Protein AF-Q1INN5-F1 (afdb_monomer)

Radius of gyration: 32.02 Å; Cα contacts (8 Å, |Δi|>4): 82; chains: 1; bounding box: 94×66×60 Å

Secondary structure (DSSP, 8-state):
--------------------------S-SSSHHHHHHHHHTS-----------HHHHHHHHHHHHHHHHHHHHHHHHHHHHHHTT---EETTT--HHHHTTSTT--HHHHHHHHHT---SSTTHHHHTTSS-HHHHHHHGGGEE----

Solvent-accessible surface area (backbone atoms only — not comparable to full-atom values): 9700 Å² total; per-residue (Å²): 131,88,85,84,83,84,86,82,88,84,89,78,81,84,82,93,79,81,91,75,84,78,70,90,68,74,99,79,82,81,64,56,68,56,55,55,54,55,62,66,68,74,74,78,80,96,81,80,95,72,94,72,67,74,66,66,52,56,60,53,52,52,58,59,53,58,57,55,62,54,55,54,50,56,53,52,51,52,48,46,67,67,59,70,75,70,76,54,44,34,67,56,77,55,53,60,72,58,41,47,70,37,68,91,38,43,73,75,44,29,52,46,45,60,75,62,53,76,49,84,47,65,66,45,39,44,77,72,63,56,36,53,67,75,56,42,70,65,32,54,95,47,47,39,36,62,83,130

InterPro domains:
  IPR060575 SAM-like, helix-hairpin-helix tandem [PF12836] (85-144)

Nearest PDB structures (foldseek):
  2duy-assembly1_A  TM=9.337E-01  e=1.199E-02  Thermus thermophilus HB8
  4yuu-assembly3_U2  TM=7.828E-01  e=4.855E-03  Cyanidium caldarium
  4yuu-assembly1_U1  TM=7.275E-01  e=9.259E-03  Cyanidium caldarium
  7n8o-assembly1_U  TM=6.577E-01  e=9.259E-03  Synechocystis sp. PCC 6803 substr. Kazusa
  7yq2-assembly1_U  TM=6.720E-01  e=4.087E-02  Thermosynechococcus vestitus BP-1

pLDDT: mean 70.21, std 20.01, range [37.0, 96.0]

Organism: Koribacter versatilis (strain Ellin345) (NCBI:txid204669)

Mean predicted aligned error: 20.15 Å

Structure (mmCIF, N/CA/C/O backbone):
data_AF-Q1INN5-F1
#
_entry.id   AF-Q1INN5-F1
#
loop_
_atom_site.group_PDB
_atom_site.id
_atom_site.type_symbol
_atom_site.label_atom_id
_atom_site.label_alt_id
_atom_site.label_comp_id
_atom_site.label_asym_id
_atom_site.label_entity_id
_atom_site.label_seq_id
_atom_site.pdbx_PDB_ins_code
_atom_site.Cartn_x
_atom_site.Cartn_y
_atom_site.Cartn_z
_atom_site.occupancy
_atom_site.B_iso_or_equiv
_atom_site.auth_seq_id
_atom_site.auth_comp_id
_atom_site.auth_asym_id
_atom_site.auth_atom_id
_atom_site.pdbx_PDB_model_num
ATOM 1 N N . MET A 1 1 ? -34.475 -40.559 45.804 1.00 39.28 1 MET A N 1
ATOM 2 C CA . MET A 1 1 ? -33.579 -41.495 46.520 1.00 39.28 1 MET A CA 1
ATOM 3 C C . MET A 1 1 ? -33.840 -42.895 45.990 1.00 39.28 1 MET A C 1
ATOM 5 O O . MET A 1 1 ? -34.969 -43.118 45.563 1.00 39.28 1 MET A O 1
ATOM 9 N N . PRO A 1 2 ? -32.900 -43.843 46.111 1.00 47.06 2 PRO A N 1
ATOM 10 C CA . PRO A 1 2 ? -31.445 -43.668 46.207 1.00 47.06 2 PRO A CA 1
ATOM 11 C C . PRO A 1 2 ? -30.909 -43.515 44.752 1.00 47.06 2 PRO A C 1
ATOM 13 O O . PRO A 1 2 ? -31.576 -42.788 44.019 1.00 47.06 2 PRO A O 1
ATOM 16 N N . GLN A 1 3 ? -29.781 -44.024 44.227 1.00 41.97 3 GLN A N 1
ATOM 17 C CA . GLN A 1 3 ? -28.526 -44.574 44.775 1.00 41.97 3 GLN A CA 1
ATOM 18 C C . GLN A 1 3 ? -27.385 -44.333 43.750 1.00 41.97 3 GLN A C 1
ATOM 20 O O . GLN A 1 3 ? -27.650 -44.110 42.572 1.00 41.97 3 GLN A O 1
AT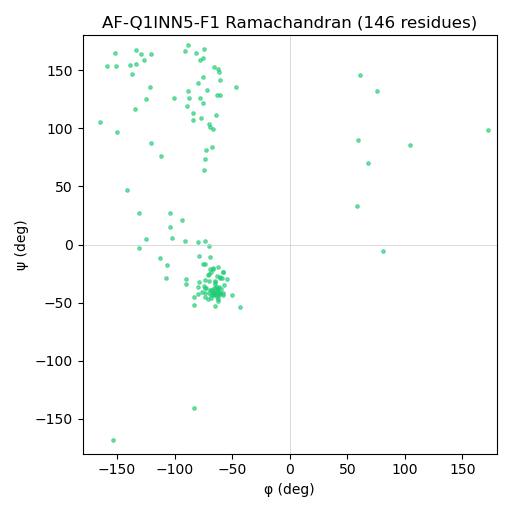OM 25 N N . ALA A 1 4 ? -26.129 -44.472 44.176 1.00 52.16 4 ALA A N 1
ATOM 26 C CA . ALA A 1 4 ? -24.997 -44.914 43.344 1.00 52.16 4 ALA A CA 1
ATOM 27 C C . ALA A 1 4 ? -24.422 -46.193 43.995 1.00 52.16 4 ALA A C 1
ATOM 29 O O . ALA A 1 4 ? -24.724 -46.433 45.169 1.00 52.16 4 ALA A O 1
ATOM 30 N N . PRO A 1 5 ? -23.595 -47.004 43.308 1.00 52.19 5 PRO A N 1
ATOM 31 C CA . PRO A 1 5 ? -22.160 -46.827 43.574 1.00 52.19 5 PRO A CA 1
ATOM 32 C C . PRO A 1 5 ? -21.202 -47.169 42.407 1.00 52.19 5 PRO A C 1
ATOM 34 O O . PRO A 1 5 ? -21.466 -48.037 41.579 1.00 52.19 5 PRO A O 1
ATOM 37 N N . ALA A 1 6 ? -20.026 -46.536 42.419 1.00 50.94 6 ALA A N 1
ATOM 38 C CA . ALA A 1 6 ? -18.782 -47.077 41.843 1.00 50.94 6 ALA A CA 1
ATOM 39 C C . ALA A 1 6 ? -18.053 -47.923 42.933 1.00 50.94 6 ALA A C 1
ATOM 41 O O . ALA A 1 6 ? -18.496 -47.851 44.083 1.00 50.94 6 ALA A O 1
ATOM 42 N N . PRO A 1 7 ? -16.965 -48.697 42.676 1.00 52.91 7 PRO A N 1
ATOM 43 C CA . PRO A 1 7 ? -15.660 -48.131 42.277 1.00 52.91 7 PRO A CA 1
ATOM 44 C C . PRO A 1 7 ? -14.747 -49.074 41.437 1.00 52.91 7 PRO A C 1
ATOM 46 O O . PRO A 1 7 ? -15.163 -50.142 41.001 1.00 52.91 7 PRO A O 1
ATOM 49 N N . GLY A 1 8 ? -13.468 -48.693 41.264 1.00 45.59 8 GLY A N 1
ATOM 50 C CA . GLY A 1 8 ? -12.402 -49.515 40.655 1.00 45.59 8 GLY A CA 1
ATOM 51 C C . GLY A 1 8 ? -12.062 -49.077 39.225 1.00 45.59 8 GLY A C 1
ATOM 52 O O . GLY A 1 8 ? -12.629 -49.597 38.278 1.00 45.59 8 GLY A O 1
ATOM 53 N N . VAL A 1 9 ? -11.192 -48.097 38.957 1.00 44.78 9 VAL A N 1
ATOM 54 C CA . VAL A 1 9 ? -9.921 -47.721 39.614 1.00 44.78 9 VAL A CA 1
ATOM 55 C C . VAL A 1 9 ? -8.893 -48.858 39.597 1.00 44.78 9 VAL A C 1
ATOM 57 O O . VAL A 1 9 ? -8.768 -49.622 40.552 1.00 44.78 9 VAL A O 1
ATOM 60 N N . LYS A 1 10 ? -8.076 -48.894 38.537 1.00 56.78 10 LYS A N 1
ATOM 61 C CA . LYS A 1 10 ? -6.670 -49.311 38.627 1.00 56.78 10 LYS A CA 1
ATOM 62 C C . LYS A 1 10 ? -5.786 -48.207 38.055 1.00 56.78 10 LYS A C 1
ATOM 64 O O . LYS A 1 10 ? -6.002 -47.735 36.946 1.00 56.78 10 LYS A O 1
ATOM 69 N N . ILE A 1 11 ? -4.835 -47.775 38.874 1.00 44.81 11 ILE A N 1
ATOM 70 C CA . ILE A 1 11 ? -3.970 -46.614 38.660 1.00 44.81 11 ILE A CA 1
ATOM 71 C C . ILE A 1 11 ? -2.586 -47.041 38.162 1.00 44.81 11 ILE A C 1
ATOM 73 O O . ILE A 1 11 ? -1.900 -47.818 38.818 1.00 44.81 11 ILE A O 1
ATOM 77 N N . ALA A 1 12 ? -2.165 -46.463 37.040 1.00 54.12 12 ALA A N 1
ATOM 78 C CA . ALA A 1 12 ? -0.778 -46.350 36.588 1.00 54.12 12 ALA A CA 1
ATOM 79 C C . ALA A 1 12 ? -0.728 -45.052 35.754 1.00 54.12 12 ALA A C 1
ATOM 81 O O . ALA A 1 12 ? -1.346 -45.001 34.698 1.00 54.12 12 ALA A O 1
ATOM 82 N N . ASN A 1 13 ? -0.317 -43.892 36.274 1.00 49.72 13 ASN A N 1
ATOM 83 C CA . ASN A 1 13 ? 0.945 -43.492 36.919 1.00 49.72 13 ASN A CA 1
ATOM 84 C C . ASN A 1 13 ? 2.095 -43.290 35.913 1.00 49.72 13 ASN A C 1
ATOM 86 O O . ASN A 1 13 ? 2.361 -44.162 35.096 1.00 49.72 13 ASN A O 1
ATOM 90 N N . ALA A 1 14 ? 2.787 -42.151 36.061 1.00 45.94 14 ALA A N 1
ATOM 91 C CA . ALA A 1 14 ? 3.739 -41.536 35.128 1.00 45.94 14 ALA A CA 1
ATOM 92 C C . ALA A 1 14 ? 3.133 -41.142 33.748 1.00 45.94 14 ALA A C 1
ATOM 94 O O . ALA A 1 14 ? 2.218 -41.786 33.255 1.00 45.94 14 ALA A O 1
ATOM 95 N N . LEU A 1 15 ? 3.558 -40.059 33.081 1.00 50.22 15 LEU A N 1
ATOM 96 C CA . LEU A 1 15 ? 4.600 -39.080 33.421 1.00 50.22 15 LEU A CA 1
ATOM 97 C C . LEU A 1 15 ? 4.140 -37.637 33.115 1.00 50.22 15 LEU A C 1
ATOM 99 O O . LEU A 1 15 ? 3.397 -37.390 32.171 1.00 50.22 15 LEU A O 1
ATOM 103 N N . ARG A 1 16 ? 4.598 -36.674 33.923 1.00 44.19 16 ARG A N 1
ATOM 104 C CA . ARG A 1 16 ? 4.293 -35.236 33.817 1.00 44.19 16 ARG A CA 1
ATOM 105 C C . ARG A 1 16 ? 5.304 -34.523 32.905 1.00 44.19 16 ARG A C 1
ATOM 107 O O . ARG A 1 16 ? 6.461 -34.423 33.300 1.00 44.19 16 ARG A O 1
ATOM 114 N N . ALA A 1 17 ? 4.861 -33.920 31.797 1.00 44.47 17 ALA A N 1
ATOM 115 C CA . ALA A 1 17 ? 5.566 -32.820 31.115 1.00 44.47 17 ALA A CA 1
ATOM 116 C C . ALA A 1 17 ? 4.617 -31.985 30.225 1.00 44.47 17 ALA A C 1
ATOM 118 O O . ALA A 1 17 ? 3.576 -32.469 29.790 1.00 44.47 17 ALA A O 1
ATOM 119 N N . GLN A 1 18 ? 4.964 -30.713 30.012 1.00 52.53 18 GLN A N 1
ATOM 120 C CA . GLN A 1 18 ? 4.129 -29.667 29.397 1.00 52.53 18 GLN A CA 1
ATOM 121 C C . GLN A 1 18 ? 4.034 -29.756 27.856 1.00 52.53 18 GLN A C 1
ATOM 123 O O . GLN A 1 18 ? 4.947 -30.293 27.225 1.00 52.53 18 GLN A O 1
ATOM 12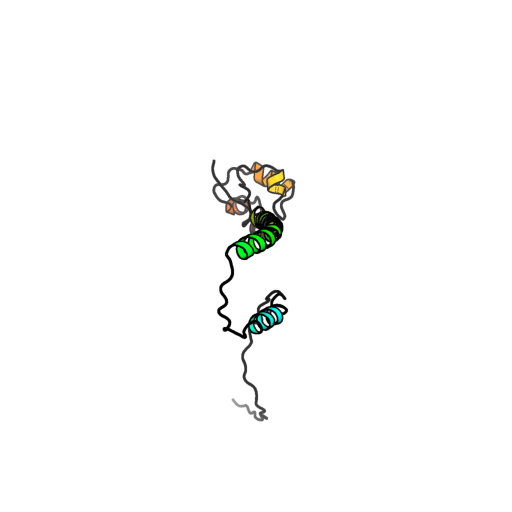8 N N . PRO A 1 19 ? 2.993 -29.164 27.228 1.00 45.12 19 PRO A N 1
ATOM 129 C CA . PRO 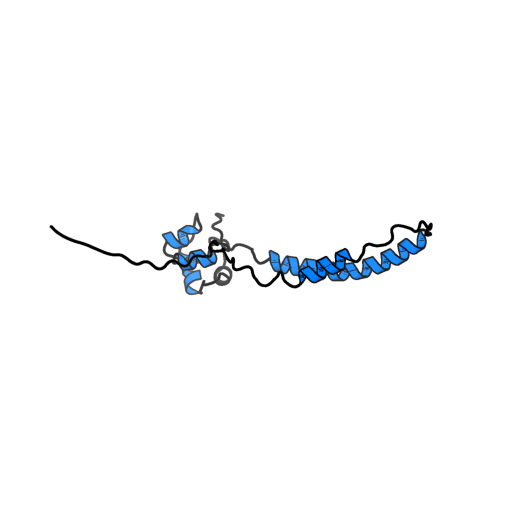A 1 19 ? 2.923 -29.015 25.775 1.00 45.12 19 PRO A CA 1
ATOM 130 C C . PRO A 1 19 ? 3.965 -27.992 25.304 1.00 45.12 19 PRO A C 1
ATOM 132 O O . PRO A 1 19 ? 3.784 -26.787 25.477 1.00 45.12 19 PRO A O 1
ATOM 135 N N . GLN A 1 20 ? 5.073 -28.463 24.729 1.00 43.75 20 GLN A N 1
ATOM 136 C CA . GLN A 1 20 ? 6.116 -27.563 24.241 1.00 43.75 20 GLN A CA 1
ATOM 137 C C . GLN A 1 20 ? 5.739 -26.929 22.902 1.00 43.75 20 GLN A C 1
ATOM 139 O O . GLN A 1 20 ? 5.419 -27.605 21.925 1.00 43.75 20 GLN A O 1
ATOM 144 N N . LEU A 1 21 ? 5.807 -25.600 22.890 1.00 44.72 21 LEU A N 1
ATOM 145 C CA . LEU A 1 21 ? 5.496 -24.706 21.783 1.00 44.72 21 LEU A CA 1
ATOM 146 C C . LEU A 1 21 ? 6.527 -24.870 20.651 1.00 44.72 21 LEU A C 1
ATOM 148 O O . LEU A 1 21 ? 7.491 -24.109 20.564 1.00 44.72 21 LEU A O 1
ATOM 152 N N . THR A 1 22 ? 6.346 -25.859 19.770 1.00 42.38 22 THR A N 1
ATOM 153 C CA . THR A 1 22 ? 7.212 -26.048 18.594 1.00 42.38 22 THR A CA 1
ATOM 154 C C . THR A 1 22 ? 6.931 -24.977 17.542 1.00 42.38 22 THR A C 1
ATOM 156 O O . THR A 1 22 ? 6.197 -25.199 16.577 1.00 42.38 22 THR A O 1
ATOM 159 N N . SER A 1 23 ? 7.521 -23.802 17.752 1.00 37.00 23 SER A N 1
ATOM 160 C CA . SER A 1 23 ? 7.602 -22.722 16.771 1.00 37.00 23 SER A CA 1
ATOM 161 C C . SER A 1 23 ? 8.043 -23.250 15.403 1.00 37.00 23 SER A C 1
ATOM 163 O O . SER A 1 23 ? 9.000 -24.024 15.301 1.00 37.00 23 SER A O 1
ATOM 165 N N . HIS A 1 24 ? 7.375 -22.790 14.345 1.00 40.91 24 HIS A N 1
ATOM 166 C CA . HIS A 1 24 ? 7.806 -22.978 12.962 1.00 40.91 24 HIS A CA 1
ATOM 167 C C . HIS A 1 24 ? 9.007 -22.062 12.664 1.00 40.91 24 HIS A C 1
ATOM 169 O O . HIS A 1 24 ? 8.904 -21.053 11.969 1.00 40.91 24 HIS A O 1
ATOM 175 N N . TYR A 1 25 ? 10.171 -22.421 13.207 1.00 53.38 25 TYR A N 1
ATOM 176 C CA . TYR A 1 25 ? 11.440 -21.887 12.725 1.00 53.38 25 TYR A CA 1
ATOM 177 C C . TYR A 1 25 ? 11.761 -22.508 11.355 1.00 53.38 25 TYR A C 1
ATOM 179 O O . TYR A 1 25 ? 11.656 -23.730 11.211 1.00 53.38 25 TYR A O 1
ATOM 187 N N . PRO A 1 26 ? 12.165 -21.713 10.346 1.00 46.22 26 PRO A N 1
ATOM 188 C CA . PRO A 1 26 ? 12.667 -22.261 9.091 1.00 46.22 26 PRO A CA 1
ATOM 189 C C . PRO A 1 26 ? 13.934 -23.088 9.348 1.00 46.22 26 PRO A C 1
ATOM 191 O O . PRO A 1 26 ? 14.683 -22.822 10.289 1.00 46.22 26 PRO A O 1
ATOM 194 N N . ALA A 1 27 ? 14.182 -24.095 8.507 1.00 51.62 27 ALA A N 1
ATOM 195 C CA . ALA A 1 27 ? 15.251 -25.083 8.684 1.00 51.62 27 ALA A CA 1
ATOM 196 C C . ALA A 1 27 ? 16.657 -24.517 8.375 1.00 51.62 27 ALA A C 1
ATOM 198 O O . ALA A 1 27 ? 17.317 -24.952 7.439 1.00 51.62 27 ALA A O 1
ATOM 199 N N . CYS A 1 28 ? 17.097 -23.535 9.165 1.00 48.50 28 CYS A N 1
ATOM 200 C CA . CYS A 1 28 ? 18.264 -22.686 8.907 1.00 48.50 28 CYS A CA 1
ATOM 201 C C . CYS A 1 28 ? 19.208 -22.576 10.127 1.00 48.50 28 CYS A C 1
ATOM 203 O O . CYS A 1 28 ? 19.842 -21.549 10.326 1.00 48.50 28 CYS A O 1
ATOM 205 N N . ILE A 1 29 ? 19.227 -23.595 11.004 1.00 53.38 29 ILE A N 1
ATOM 206 C CA . ILE A 1 29 ? 20.084 -23.645 12.212 1.00 53.38 29 ILE A CA 1
ATOM 207 C C . ILE A 1 29 ? 20.625 -25.072 12.441 1.00 53.38 29 ILE A C 1
ATOM 209 O O . ILE A 1 29 ? 20.498 -25.653 13.521 1.00 53.38 29 ILE A O 1
ATOM 213 N N . LYS A 1 30 ? 21.149 -25.713 11.388 1.00 47.50 30 LYS A N 1
ATOM 214 C CA . LYS A 1 30 ? 21.724 -27.076 11.476 1.00 47.50 30 LYS A CA 1
ATOM 215 C C . LYS A 1 30 ? 23.105 -27.223 10.831 1.00 47.50 30 LYS A C 1
ATOM 217 O O . LYS A 1 30 ? 23.719 -28.282 10.939 1.00 47.50 30 LYS A O 1
ATOM 222 N N . GLU A 1 31 ? 23.613 -26.159 10.219 1.00 49.91 31 GLU A N 1
ATOM 223 C CA . GLU A 1 31 ? 24.929 -26.128 9.572 1.00 49.91 31 GLU A CA 1
ATOM 224 C C . GLU A 1 31 ? 25.928 -25.300 10.402 1.00 49.91 31 GLU A C 1
ATOM 226 O O . GLU A 1 31 ? 27.106 -25.647 10.497 1.00 49.91 31 GLU A O 1
ATOM 231 N N . ASP A 1 32 ? 25.434 -24.308 11.147 1.00 55.59 32 ASP A N 1
ATOM 232 C CA . ASP A 1 32 ? 26.201 -23.379 11.986 1.00 55.59 32 ASP A CA 1
ATOM 233 C C . ASP A 1 32 ? 26.996 -24.063 13.100 1.00 55.59 32 ASP A C 1
ATOM 235 O O . ASP A 1 32 ? 28.066 -23.591 13.476 1.00 55.59 32 ASP A O 1
ATOM 239 N N . MET A 1 33 ? 26.543 -25.220 13.600 1.00 55.25 33 MET A N 1
ATOM 240 C CA . MET A 1 33 ? 27.292 -25.968 14.618 1.00 55.25 33 MET A CA 1
ATOM 241 C C . MET A 1 33 ? 28.659 -26.441 14.093 1.00 55.25 33 MET A C 1
ATOM 243 O O . MET A 1 33 ? 29.601 -26.563 14.872 1.00 55.25 33 MET A O 1
ATOM 247 N N . ARG A 1 34 ? 28.808 -26.653 12.774 1.00 57.66 34 ARG A N 1
ATOM 248 C CA . ARG A 1 34 ? 30.116 -26.921 12.150 1.00 57.66 34 ARG A CA 1
ATOM 249 C C . ARG A 1 34 ? 30.972 -25.659 12.055 1.00 57.66 34 ARG A C 1
ATOM 251 O O . ARG A 1 34 ? 32.178 -25.750 12.247 1.00 57.66 34 ARG A O 1
ATOM 258 N N . ILE A 1 35 ? 30.360 -24.501 11.810 1.00 57.06 35 ILE A N 1
ATOM 259 C CA . ILE A 1 35 ? 31.047 -23.202 11.731 1.00 57.06 35 ILE A CA 1
ATOM 260 C C . ILE A 1 35 ? 31.578 -22.798 13.115 1.00 57.06 35 ILE A C 1
ATOM 262 O O . ILE A 1 35 ? 32.751 -22.461 13.252 1.00 57.06 35 ILE A O 1
ATOM 266 N N . VAL A 1 36 ? 30.756 -22.926 14.162 1.00 58.81 36 VAL A N 1
ATOM 267 C CA . VAL A 1 36 ? 31.158 -22.680 15.558 1.00 58.81 36 VAL A CA 1
ATOM 268 C C . VAL A 1 36 ? 32.253 -23.657 16.002 1.00 58.81 36 VAL A C 1
ATOM 270 O O . VAL A 1 36 ? 33.238 -23.230 16.601 1.00 58.81 36 VAL A O 1
ATOM 273 N N . LEU A 1 37 ? 32.139 -24.949 15.667 1.00 56.81 37 LEU A N 1
ATOM 274 C CA . LEU A 1 37 ? 33.167 -25.946 15.991 1.00 56.81 37 LEU A CA 1
ATOM 275 C C . LEU A 1 37 ? 34.495 -25.688 15.253 1.00 56.81 37 LEU A C 1
ATOM 277 O O . LEU A 1 37 ? 35.558 -25.869 15.841 1.00 56.81 37 LEU A O 1
ATOM 281 N N . ALA A 1 38 ? 34.446 -25.232 13.997 1.00 57.62 38 ALA A N 1
ATOM 282 C CA . ALA A 1 38 ? 35.636 -24.862 13.233 1.00 57.62 38 ALA A CA 1
ATOM 283 C C . ALA A 1 38 ? 36.337 -23.621 13.813 1.00 57.62 38 ALA A C 1
ATOM 285 O O . ALA A 1 38 ? 37.559 -23.618 13.934 1.00 57.62 38 ALA A O 1
ATOM 286 N N . LEU A 1 39 ? 35.577 -22.600 14.231 1.00 56.22 39 LEU A N 1
ATOM 287 C CA . LEU A 1 39 ? 36.117 -21.389 14.865 1.00 56.22 39 LEU A CA 1
ATOM 288 C C . LEU A 1 39 ? 36.773 -21.668 16.227 1.00 56.22 39 LEU A C 1
ATOM 290 O O . LEU A 1 39 ? 37.766 -21.029 16.570 1.00 56.22 39 LEU A O 1
ATOM 294 N N . LEU A 1 40 ? 36.261 -22.635 16.994 1.00 58.75 40 LEU A N 1
ATOM 295 C CA . LEU A 1 40 ? 36.786 -22.965 18.326 1.00 58.75 40 LEU A CA 1
ATOM 296 C C . LEU A 1 40 ? 38.116 -23.749 18.273 1.00 58.75 40 LEU A C 1
ATOM 298 O O . LEU A 1 40 ? 38.851 -23.777 19.255 1.00 58.75 40 LEU A O 1
ATOM 302 N N . LEU A 1 41 ? 38.468 -24.331 17.120 1.00 56.59 41 LEU A N 1
ATOM 303 C CA . LEU A 1 41 ? 39.723 -25.068 16.907 1.00 56.59 41 LEU A CA 1
ATOM 304 C C . LEU A 1 41 ? 40.890 -24.202 16.387 1.00 56.59 41 LEU A C 1
ATOM 306 O O . LEU A 1 41 ? 41.982 -24.726 16.176 1.00 56.59 41 LEU A O 1
ATOM 310 N N . ILE A 1 42 ? 40.706 -22.884 16.229 1.00 58.19 42 ILE A N 1
ATOM 311 C CA . ILE A 1 42 ? 41.754 -21.943 15.769 1.00 58.19 42 ILE A CA 1
ATOM 312 C C . ILE A 1 42 ? 42.511 -21.280 16.946 1.00 58.19 42 ILE A C 1
ATOM 314 O O . ILE A 1 42 ? 43.121 -20.224 16.796 1.00 58.19 42 ILE A O 1
ATOM 318 N N . LEU A 1 43 ? 42.480 -21.892 18.136 1.00 57.44 43 LEU A N 1
ATOM 319 C CA . LEU A 1 43 ? 43.264 -21.479 19.306 1.00 57.44 43 LEU A CA 1
ATOM 320 C C . LEU A 1 43 ? 44.192 -22.608 19.771 1.00 57.44 43 LEU A C 1
ATOM 322 O O . LEU A 1 43 ? 43.854 -23.385 20.665 1.00 57.44 43 LEU A O 1
ATOM 326 N N . PRO A 1 44 ? 45.396 -22.675 19.186 1.00 52.31 44 PRO A N 1
ATOM 327 C CA . PRO A 1 44 ? 46.578 -22.733 20.045 1.00 52.31 44 PRO A CA 1
ATOM 328 C C . PRO A 1 4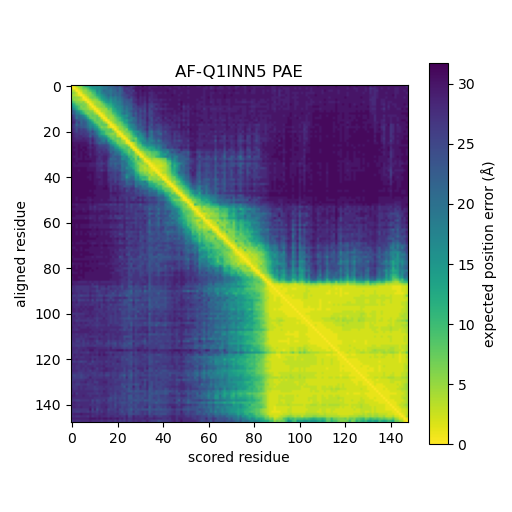4 ? 47.707 -21.770 19.613 1.00 52.31 44 PRO A C 1
ATOM 330 O O . PRO A 1 44 ? 47.724 -21.247 18.504 1.00 52.31 44 PRO A O 1
ATOM 333 N N . PHE A 1 45 ? 48.687 -21.593 20.506 1.00 47.81 45 PHE A N 1
ATOM 334 C CA . PHE A 1 45 ? 49.949 -20.854 20.315 1.00 47.81 45 PHE A CA 1
ATOM 335 C C . PHE A 1 45 ? 49.892 -19.325 20.144 1.00 47.81 45 PHE A C 1
ATOM 337 O O . PHE A 1 45 ? 50.361 -18.743 19.167 1.00 47.81 45 PHE A O 1
ATOM 344 N N . VAL A 1 46 ? 49.554 -18.655 21.250 1.00 63.38 46 VAL A N 1
ATOM 345 C CA . VAL A 1 46 ? 50.319 -17.460 21.645 1.00 63.38 46 VAL A CA 1
ATOM 346 C C . VAL A 1 46 ? 51.738 -17.903 22.028 1.00 63.38 46 VAL A C 1
ATOM 348 O O . VAL A 1 46 ? 51.922 -18.396 23.136 1.00 63.38 46 VAL A O 1
ATOM 351 N N . ALA A 1 47 ? 52.714 -17.750 21.121 1.00 54.75 47 ALA A N 1
ATOM 352 C CA . ALA A 1 47 ? 54.128 -17.449 21.421 1.00 54.75 47 ALA A CA 1
ATOM 353 C C . ALA A 1 47 ? 55.022 -17.526 20.164 1.00 54.75 47 ALA A C 1
ATOM 355 O O . ALA A 1 47 ? 55.506 -18.600 19.820 1.00 54.75 47 ALA A O 1
ATOM 356 N N . CYS A 1 48 ? 55.325 -16.383 19.538 1.00 45.75 48 CYS A N 1
ATOM 357 C CA . CYS A 1 48 ? 56.615 -16.164 18.867 1.00 45.75 48 CYS A CA 1
ATOM 358 C C . CYS A 1 48 ? 56.815 -14.666 18.583 1.00 45.75 48 CYS A C 1
ATOM 360 O O . CYS A 1 48 ? 56.180 -14.104 17.694 1.00 45.75 48 CYS A O 1
ATOM 362 N N . ASN A 1 49 ? 57.686 -14.002 19.348 1.00 61.31 49 ASN A N 1
ATOM 363 C CA . ASN A 1 49 ? 58.079 -12.618 19.078 1.00 61.31 49 ASN A CA 1
ATOM 364 C C . ASN A 1 49 ? 59.211 -12.626 18.041 1.00 61.31 49 ASN A C 1
ATOM 366 O O . ASN A 1 49 ? 60.332 -13.007 18.370 1.00 61.31 49 ASN A O 1
ATOM 370 N N . GLN A 1 50 ? 58.928 -12.221 16.802 1.00 54.88 50 GLN A N 1
ATOM 371 C CA . GLN A 1 50 ? 59.945 -12.082 15.758 1.00 54.88 50 GLN A CA 1
ATOM 372 C C . GLN A 1 50 ? 59.753 -10.749 15.016 1.00 54.88 50 GLN A C 1
ATOM 374 O O . GLN A 1 50 ? 58.707 -10.562 14.393 1.00 54.88 50 GLN A O 1
ATOM 379 N N . PRO A 1 51 ? 60.721 -9.810 15.068 1.00 45.75 51 PRO A N 1
ATOM 380 C CA . PRO A 1 51 ? 60.590 -8.514 14.404 1.00 45.75 51 PRO A CA 1
ATOM 381 C C . PRO A 1 51 ? 60.514 -8.673 12.880 1.00 45.75 51 PRO A C 1
ATOM 383 O O . PRO A 1 51 ? 61.492 -9.047 12.234 1.00 45.75 51 PRO A O 1
ATOM 386 N N . GLN A 1 52 ? 59.351 -8.394 12.291 1.00 48.22 52 GLN A N 1
ATOM 387 C CA . GLN A 1 52 ? 59.173 -8.411 10.838 1.00 48.22 52 GLN A CA 1
ATOM 388 C C . GLN A 1 52 ? 59.517 -7.042 10.236 1.00 48.22 52 GLN A C 1
ATOM 390 O O . GLN A 1 52 ? 59.038 -6.016 10.720 1.00 48.22 52 GLN A O 1
ATOM 395 N N . SER A 1 53 ? 60.317 -7.024 9.161 1.00 54.81 53 SER A N 1
ATOM 396 C CA . SER A 1 53 ? 60.616 -5.789 8.415 1.00 54.81 53 SER A CA 1
ATOM 397 C C . SER A 1 53 ? 59.328 -5.165 7.851 1.00 54.81 53 SER A C 1
ATOM 399 O O . SER A 1 53 ? 58.480 -5.921 7.358 1.00 54.81 53 SER A O 1
ATOM 401 N N . PRO A 1 54 ? 59.174 -3.823 7.848 1.00 59.03 54 PRO A N 1
ATOM 402 C CA . PRO A 1 54 ? 57.953 -3.152 7.388 1.00 59.03 54 PRO A CA 1
ATOM 403 C C . PRO A 1 54 ? 57.496 -3.521 5.967 1.00 59.03 54 PRO A C 1
ATOM 405 O O . PRO A 1 54 ? 56.300 -3.491 5.669 1.00 59.03 54 PRO A O 1
ATOM 408 N N . ASP A 1 55 ? 58.426 -3.876 5.083 1.00 58.16 55 ASP A N 1
ATOM 409 C CA . ASP A 1 55 ? 58.166 -4.033 3.647 1.00 58.16 55 ASP A CA 1
ATOM 410 C C . ASP A 1 55 ? 57.285 -5.251 3.330 1.00 58.16 55 ASP A C 1
ATOM 412 O O . ASP A 1 55 ? 56.347 -5.148 2.536 1.00 58.16 55 ASP A O 1
ATOM 416 N N . GLN A 1 56 ? 57.498 -6.375 4.028 1.00 55.09 56 GLN A N 1
ATOM 417 C CA . GLN A 1 56 ? 56.697 -7.596 3.837 1.00 55.09 56 GLN A CA 1
ATOM 418 C C . GLN A 1 56 ? 55.232 -7.430 4.266 1.00 55.09 56 GLN A C 1
ATOM 420 O O . GLN A 1 56 ? 54.372 -8.201 3.833 1.00 55.09 56 GLN A O 1
ATOM 425 N N . ILE A 1 57 ? 54.931 -6.441 5.114 1.00 55.91 57 ILE A N 1
ATOM 426 C CA . ILE A 1 57 ? 53.553 -6.124 5.502 1.00 55.91 57 ILE A CA 1
ATOM 427 C C . ILE A 1 57 ? 52.821 -5.498 4.309 1.00 55.91 57 ILE A C 1
ATOM 429 O O . ILE A 1 57 ? 51.730 -5.937 3.953 1.00 55.91 57 ILE A O 1
ATOM 433 N N . ARG A 1 58 ? 53.451 -4.530 3.628 1.00 59.62 58 ARG A N 1
ATOM 434 C CA . ARG A 1 58 ? 52.846 -3.783 2.508 1.00 59.62 58 ARG A CA 1
ATOM 435 C C . ARG A 1 58 ? 52.505 -4.698 1.327 1.00 59.62 58 ARG A C 1
ATOM 437 O O . ARG A 1 58 ? 51.416 -4.585 0.768 1.00 59.62 58 ARG A O 1
ATOM 444 N N . GLU A 1 59 ? 53.393 -5.633 0.992 1.00 62.06 59 GLU A N 1
ATOM 445 C CA . GLU A 1 59 ? 53.195 -6.610 -0.090 1.00 62.06 59 GLU A CA 1
ATOM 446 C C . GLU A 1 59 ? 52.011 -7.562 0.174 1.00 62.06 59 GLU A C 1
ATOM 448 O O . GLU A 1 59 ? 51.163 -7.787 -0.698 1.00 62.06 59 GLU A O 1
ATOM 453 N N . LYS A 1 60 ? 51.906 -8.090 1.401 1.00 56.72 60 LYS A N 1
ATOM 454 C CA . LYS A 1 60 ? 50.837 -9.027 1.785 1.00 56.72 60 LYS A CA 1
ATOM 455 C C . LYS A 1 60 ? 49.489 -8.318 1.950 1.00 56.72 60 LYS A C 1
ATOM 457 O O . LYS A 1 60 ? 48.469 -8.844 1.504 1.00 56.72 60 LYS A O 1
ATOM 462 N N . THR A 1 61 ? 49.476 -7.094 2.486 1.00 55.50 61 THR A N 1
ATOM 463 C CA . THR A 1 61 ? 48.270 -6.249 2.546 1.00 55.50 61 THR A CA 1
ATOM 464 C C . THR A 1 61 ? 47.743 -5.894 1.153 1.00 55.50 61 THR A C 1
ATOM 466 O O . THR A 1 61 ? 46.527 -5.888 0.961 1.00 55.50 61 THR A O 1
ATOM 469 N N . ALA A 1 62 ? 48.612 -5.644 0.166 1.00 59.53 62 ALA A N 1
ATOM 470 C CA . ALA A 1 62 ? 48.185 -5.315 -1.196 1.00 59.53 62 ALA A CA 1
ATOM 471 C C . ALA A 1 62 ? 47.396 -6.464 -1.854 1.00 59.53 62 ALA A C 1
ATOM 473 O O . ALA A 1 62 ? 46.288 -6.243 -2.346 1.00 59.53 62 ALA A O 1
ATOM 474 N N . ASN A 1 63 ? 47.914 -7.696 -1.791 1.00 59.94 63 ASN A N 1
ATOM 475 C CA . ASN A 1 63 ? 47.236 -8.871 -2.352 1.00 59.94 63 ASN A CA 1
ATOM 476 C C . ASN A 1 63 ? 45.929 -9.213 -1.614 1.00 59.94 63 ASN A C 1
ATOM 478 O O . ASN A 1 63 ? 44.912 -9.462 -2.260 1.00 59.94 63 ASN A O 1
ATOM 482 N N . ALA A 1 64 ? 45.910 -9.151 -0.277 1.00 55.12 64 ALA A N 1
ATOM 483 C CA . ALA A 1 64 ? 44.686 -9.378 0.500 1.00 55.12 64 ALA A CA 1
ATOM 484 C C . ALA A 1 64 ? 43.582 -8.346 0.178 1.00 55.12 64 ALA A C 1
ATOM 486 O O . ALA A 1 64 ? 42.403 -8.688 0.093 1.00 55.12 64 ALA A O 1
ATOM 487 N N . THR A 1 65 ? 43.968 -7.088 -0.062 1.00 53.31 65 THR A N 1
ATOM 488 C CA . THR A 1 65 ? 43.038 -5.995 -0.396 1.00 53.31 65 THR A CA 1
ATOM 489 C C . THR A 1 65 ? 42.436 -6.137 -1.801 1.00 53.31 65 THR A C 1
ATOM 491 O O . THR A 1 65 ? 41.331 -5.654 -2.043 1.00 53.31 65 THR A O 1
ATOM 494 N N . ALA A 1 66 ? 43.126 -6.808 -2.731 1.00 56.78 66 ALA A N 1
ATOM 495 C CA . ALA A 1 66 ? 42.632 -7.022 -4.091 1.00 56.78 66 ALA A CA 1
ATOM 496 C C . ALA A 1 66 ? 41.425 -7.978 -4.136 1.00 56.78 66 ALA A C 1
ATOM 498 O O . ALA A 1 66 ? 40.440 -7.672 -4.805 1.00 56.78 66 ALA A O 1
ATOM 499 N N . ALA A 1 67 ? 41.472 -9.087 -3.386 1.00 54.56 67 ALA A N 1
ATOM 500 C CA . ALA A 1 67 ? 40.396 -10.083 -3.348 1.00 54.56 67 ALA A CA 1
ATOM 501 C C . ALA A 1 67 ? 39.091 -9.510 -2.760 1.00 54.56 67 ALA A C 1
ATOM 503 O O . ALA A 1 67 ? 38.055 -9.499 -3.423 1.00 54.56 67 ALA A O 1
ATOM 504 N N . VAL A 1 68 ? 39.169 -8.911 -1.564 1.00 53.75 68 VAL A N 1
ATOM 505 C CA . VAL A 1 68 ? 38.011 -8.355 -0.829 1.00 53.75 68 VAL A CA 1
ATOM 506 C C . VAL A 1 68 ? 37.251 -7.283 -1.633 1.00 53.75 68 VAL A C 1
ATOM 508 O O . VAL A 1 68 ? 36.056 -7.052 -1.420 1.00 53.75 68 VAL A O 1
ATOM 511 N N . LYS A 1 69 ? 37.914 -6.632 -2.597 1.00 56.16 69 LYS A N 1
ATOM 512 C CA . LYS A 1 69 ? 37.329 -5.582 -3.443 1.00 56.16 69 LYS A CA 1
ATOM 513 C C . LYS A 1 69 ? 36.351 -6.107 -4.507 1.00 56.16 69 LYS A C 1
ATOM 515 O O . LYS A 1 69 ? 35.570 -5.317 -5.034 1.00 56.16 69 LYS A O 1
ATOM 520 N N . ALA A 1 70 ? 36.367 -7.408 -4.808 1.00 57.38 70 ALA A N 1
ATOM 521 C CA . ALA A 1 70 ? 35.356 -8.051 -5.649 1.00 57.38 70 ALA A CA 1
ATOM 522 C C . ALA A 1 70 ? 34.106 -8.412 -4.827 1.00 57.38 70 ALA A C 1
ATOM 524 O O . ALA A 1 70 ? 32.997 -7.980 -5.154 1.00 57.38 70 ALA A O 1
ATOM 525 N N . ASP A 1 71 ? 34.296 -9.122 -3.712 1.00 57.91 71 ASP A N 1
ATOM 526 C CA . ASP A 1 71 ? 33.204 -9.634 -2.874 1.00 57.91 71 ASP A CA 1
ATOM 527 C C . ASP A 1 71 ? 32.364 -8.512 -2.254 1.00 57.91 71 ASP A C 1
ATOM 529 O O . ASP A 1 71 ? 31.135 -8.586 -2.218 1.00 57.91 71 ASP A O 1
ATOM 533 N N . THR A 1 72 ? 33.002 -7.410 -1.844 1.00 60.69 72 THR A N 1
ATOM 534 C CA . THR A 1 72 ? 32.288 -6.231 -1.323 1.00 60.69 72 THR A CA 1
ATOM 535 C C . THR A 1 72 ? 31.323 -5.609 -2.335 1.00 60.69 72 THR A C 1
ATOM 537 O O . THR A 1 72 ? 30.295 -5.074 -1.919 1.00 60.69 72 THR A O 1
ATOM 540 N N . LYS A 1 73 ? 31.570 -5.722 -3.651 1.00 60.78 73 LYS A N 1
ATOM 541 C CA . LYS A 1 73 ? 30.601 -5.285 -4.670 1.00 60.78 73 LYS A CA 1
ATOM 542 C C . LYS A 1 73 ? 29.413 -6.244 -4.761 1.00 60.78 73 LYS A C 1
ATOM 544 O O . LYS A 1 73 ? 28.277 -5.779 -4.779 1.00 60.78 73 LYS A O 1
ATOM 549 N N . ALA A 1 74 ? 29.655 -7.556 -4.772 1.00 64.44 74 ALA A N 1
ATOM 550 C CA . ALA A 1 74 ? 28.589 -8.559 -4.810 1.00 64.44 74 ALA A CA 1
ATOM 551 C C . ALA A 1 74 ? 27.666 -8.463 -3.579 1.00 64.44 74 ALA A C 1
ATOM 553 O O . ALA A 1 74 ? 26.443 -8.479 -3.719 1.00 64.44 74 ALA A O 1
ATOM 554 N N . VAL A 1 75 ? 28.238 -8.262 -2.386 1.00 64.94 75 VAL A N 1
ATOM 555 C CA . VAL A 1 75 ? 27.480 -8.036 -1.144 1.00 64.94 75 VAL A CA 1
ATOM 556 C C . VAL A 1 75 ? 26.707 -6.712 -1.185 1.00 64.94 75 VAL A C 1
ATOM 558 O O . VAL A 1 75 ? 25.541 -6.679 -0.795 1.00 64.94 75 VAL A O 1
ATOM 561 N N . ALA A 1 76 ? 27.304 -5.623 -1.684 1.00 65.88 76 ALA A N 1
ATOM 562 C CA . ALA A 1 76 ? 26.627 -4.327 -1.779 1.00 65.88 76 ALA A CA 1
ATOM 563 C C . ALA A 1 76 ? 25.465 -4.324 -2.788 1.00 65.88 76 ALA A C 1
ATOM 565 O O . ALA A 1 76 ? 24.424 -3.720 -2.521 1.00 65.88 76 ALA A O 1
ATOM 566 N N . ASP A 1 77 ? 25.617 -5.001 -3.928 1.00 65.19 77 ASP A N 1
ATOM 567 C CA . ASP A 1 77 ? 24.555 -5.117 -4.928 1.00 65.19 77 ASP A CA 1
ATOM 568 C C . ASP A 1 77 ? 23.451 -6.076 -4.454 1.00 65.19 77 ASP A C 1
ATOM 570 O O . ASP A 1 77 ? 22.278 -5.714 -4.518 1.00 65.19 77 ASP A O 1
ATOM 574 N N . GLY A 1 78 ? 23.795 -7.219 -3.847 1.00 66.19 78 GLY A N 1
ATOM 575 C CA . GLY A 1 78 ? 22.819 -8.119 -3.219 1.00 66.19 78 GLY A CA 1
ATOM 576 C C . GLY A 1 78 ? 22.018 -7.451 -2.091 1.00 66.19 78 GLY A C 1
ATOM 577 O O . GLY A 1 78 ? 20.802 -7.628 -1.996 1.00 66.19 78 GLY A O 1
ATOM 578 N N . LEU A 1 79 ? 22.659 -6.602 -1.278 1.00 64.00 79 LEU A N 1
ATOM 579 C CA . LEU A 1 79 ? 21.974 -5.820 -0.245 1.00 64.00 79 LEU A CA 1
ATOM 580 C C . LEU A 1 79 ? 21.045 -4.750 -0.846 1.00 64.00 79 LEU A C 1
ATOM 582 O O . LEU A 1 79 ? 19.929 -4.567 -0.358 1.00 64.00 79 LEU A O 1
ATOM 586 N N . LYS A 1 80 ? 21.449 -4.079 -1.936 1.00 60.16 80 LYS A N 1
ATOM 587 C CA . LYS A 1 80 ? 20.563 -3.168 -2.687 1.00 60.16 80 LYS A CA 1
ATOM 588 C C . LYS A 1 80 ? 19.371 -3.903 -3.290 1.00 60.16 80 LYS A C 1
ATOM 590 O O . LYS A 1 80 ? 18.260 -3.386 -3.246 1.00 60.16 80 LYS A O 1
ATOM 595 N N . GLU A 1 81 ? 19.575 -5.105 -3.813 1.00 61.28 81 GLU A N 1
ATOM 596 C CA . GLU A 1 81 ? 18.502 -5.933 -4.355 1.00 61.28 81 GLU A CA 1
ATOM 597 C C . GLU A 1 81 ? 17.553 -6.493 -3.289 1.00 61.28 81 GLU A C 1
ATOM 599 O O . GLU A 1 81 ? 16.397 -6.768 -3.617 1.00 61.28 81 GLU A O 1
ATOM 604 N N . GLY A 1 82 ? 18.006 -6.647 -2.042 1.00 58.72 82 GLY A N 1
ATOM 605 C CA . GLY A 1 82 ? 17.164 -7.009 -0.900 1.00 58.72 82 GLY A CA 1
ATOM 606 C C . GLY A 1 82 ? 16.380 -5.827 -0.318 1.00 58.72 82 GLY A C 1
ATOM 607 O O . GLY A 1 82 ? 15.197 -5.962 -0.013 1.00 58.72 82 GLY A O 1
ATOM 608 N N . LEU A 1 83 ? 17.010 -4.653 -0.185 1.00 59.19 83 LEU A N 1
ATOM 609 C CA . LEU A 1 83 ? 16.404 -3.481 0.465 1.00 59.19 83 LEU A CA 1
ATOM 610 C C . LEU A 1 83 ? 15.630 -2.565 -0.500 1.00 59.19 83 LEU A C 1
ATOM 612 O O . LEU A 1 83 ? 14.602 -2.003 -0.125 1.00 59.19 83 LEU A O 1
ATOM 616 N N . GLY A 1 84 ? 16.079 -2.432 -1.750 1.00 53.88 84 GLY A N 1
ATOM 617 C CA . GLY A 1 84 ? 15.555 -1.475 -2.737 1.00 53.88 84 GLY A CA 1
ATOM 618 C C . GLY A 1 84 ? 14.185 -1.811 -3.340 1.00 53.88 84 GLY A C 1
ATOM 619 O O . GLY A 1 84 ? 13.716 -1.091 -4.216 1.00 53.88 84 GLY A O 1
ATOM 620 N N . LYS A 1 85 ? 13.540 -2.899 -2.898 1.00 56.81 85 LYS A N 1
ATOM 621 C CA . LYS A 1 85 ? 12.242 -3.385 -3.410 1.00 56.81 85 LYS A CA 1
ATOM 622 C C . LYS A 1 85 ? 11.056 -3.046 -2.484 1.00 56.81 85 LYS A C 1
ATOM 624 O O . LYS A 1 85 ? 9.929 -3.447 -2.764 1.00 56.81 85 LYS A O 1
ATOM 629 N N . ASN A 1 86 ? 11.301 -2.279 -1.415 1.00 62.09 86 ASN A N 1
ATOM 630 C CA . ASN A 1 86 ? 10.309 -1.866 -0.409 1.00 62.09 86 ASN A CA 1
ATOM 631 C C . ASN A 1 86 ? 9.856 -0.397 -0.556 1.00 62.09 86 ASN A C 1
ATOM 633 O O . ASN A 1 86 ? 9.467 0.241 0.419 1.00 62.09 86 ASN A O 1
ATOM 637 N N . THR A 1 87 ? 9.905 0.159 -1.770 1.00 75.56 87 THR A N 1
ATOM 638 C CA . THR A 1 87 ? 9.338 1.484 -2.070 1.00 75.56 87 THR A CA 1
ATOM 639 C C . THR A 1 87 ? 7.811 1.415 -2.011 1.00 75.56 87 THR A C 1
ATOM 641 O O . THR A 1 87 ? 7.175 0.939 -2.951 1.00 75.56 87 THR A O 1
ATOM 644 N N . SER A 1 88 ? 7.216 1.873 -0.907 1.00 88.38 88 SER A N 1
ATOM 645 C CA . SER A 1 88 ? 5.760 1.864 -0.734 1.00 88.38 88 SER A CA 1
ATOM 646 C C . SER A 1 88 ? 5.053 2.757 -1.757 1.00 88.38 88 SER A C 1
ATOM 648 O O . SER A 1 88 ? 5.361 3.941 -1.893 1.00 88.38 88 SER A O 1
ATOM 650 N N . VAL A 1 89 ? 4.058 2.200 -2.444 1.00 92.81 89 VAL A N 1
ATOM 651 C CA . VAL A 1 89 ? 3.308 2.862 -3.517 1.00 92.81 89 VAL A CA 1
ATOM 652 C C . VAL A 1 89 ? 2.334 3.886 -2.922 1.00 92.81 89 VAL A C 1
ATOM 654 O O . VAL A 1 89 ? 1.468 3.530 -2.122 1.00 92.81 89 VAL A O 1
ATOM 657 N N . ASN A 1 90 ? 2.447 5.165 -3.299 1.00 94.50 90 ASN A N 1
ATOM 658 C CA . ASN A 1 90 ? 1.501 6.191 -2.846 1.00 94.50 90 ASN A CA 1
ATOM 659 C C . ASN A 1 90 ? 0.177 6.085 -3.618 1.00 94.50 90 ASN A C 1
ATOM 661 O O . ASN A 1 90 ? 0.108 6.463 -4.788 1.00 94.50 90 ASN A O 1
ATOM 665 N N . ILE A 1 91 ? -0.894 5.634 -2.964 1.00 94.75 91 ILE A N 1
ATOM 666 C CA . ILE A 1 91 ? -2.182 5.343 -3.614 1.00 94.75 91 ILE A CA 1
ATOM 667 C C . ILE A 1 91 ? -2.839 6.573 -4.250 1.00 94.75 91 ILE A C 1
ATOM 669 O O . ILE A 1 91 ? -3.660 6.407 -5.151 1.00 94.75 91 ILE A O 1
ATOM 673 N N . ASN A 1 92 ? -2.444 7.783 -3.838 1.00 95.69 92 ASN A N 1
ATOM 674 C CA . ASN A 1 92 ? -2.908 9.056 -4.394 1.00 95.69 92 ASN A CA 1
ATOM 675 C C . ASN A 1 92 ? -2.214 9.454 -5.705 1.00 95.69 92 ASN A C 1
ATOM 677 O O . ASN A 1 92 ? -2.868 10.020 -6.578 1.00 95.69 92 ASN A O 1
ATOM 681 N N . SER A 1 93 ? -0.915 9.169 -5.858 1.00 93.88 93 SER A N 1
ATOM 682 C CA . SER A 1 93 ? -0.106 9.647 -6.995 1.00 93.88 93 SER A CA 1
ATOM 683 C C . SER A 1 93 ? 0.373 8.547 -7.946 1.00 93.88 93 SER A C 1
ATOM 685 O O . SER A 1 93 ? 0.860 8.866 -9.024 1.00 93.88 93 SER A O 1
ATOM 687 N N . ALA A 1 94 ? 0.250 7.272 -7.568 1.00 93.88 94 ALA A N 1
ATOM 688 C CA . ALA A 1 94 ? 0.758 6.144 -8.346 1.00 93.88 94 ALA A CA 1
ATOM 689 C C . ALA A 1 94 ? 0.123 6.020 -9.742 1.00 93.88 94 ALA A C 1
ATOM 691 O O . ALA A 1 94 ? -1.070 6.307 -9.918 1.00 93.88 94 ALA A O 1
ATOM 692 N N . THR A 1 95 ? 0.883 5.515 -10.712 1.00 95.06 95 THR A N 1
ATOM 693 C CA . THR A 1 95 ? 0.346 5.111 -12.022 1.00 95.06 95 THR A CA 1
ATOM 694 C C . THR A 1 95 ? -0.433 3.793 -11.932 1.00 95.06 95 THR A C 1
ATOM 696 O O . THR A 1 95 ? -0.357 3.067 -10.935 1.00 95.06 95 THR A O 1
ATOM 699 N N . LYS A 1 96 ? -1.173 3.445 -12.995 1.00 94.69 96 LYS A N 1
ATOM 700 C CA . LYS A 1 96 ? -1.865 2.150 -13.099 1.00 94.69 96 LYS A CA 1
ATOM 701 C C . LYS A 1 96 ? -0.881 0.975 -12.982 1.00 94.69 96 LYS A C 1
ATOM 703 O O . LYS A 1 96 ? -1.119 0.055 -12.202 1.00 94.69 96 LYS A O 1
ATOM 708 N N . ASP A 1 97 ? 0.271 1.070 -13.648 1.00 93.25 97 ASP A N 1
ATOM 709 C CA . ASP A 1 97 ? 1.336 0.057 -13.605 1.00 93.25 97 ASP A CA 1
ATOM 710 C C . ASP A 1 97 ? 1.970 -0.088 -12.216 1.00 93.25 97 ASP A C 1
ATOM 712 O O . ASP A 1 97 ? 2.433 -1.163 -11.847 1.00 93.25 97 ASP A O 1
ATOM 716 N N . GLU A 1 98 ? 2.038 0.990 -11.433 1.00 93.31 98 GLU A N 1
ATOM 717 C CA . GLU A 1 98 ? 2.541 0.944 -10.056 1.00 93.31 98 GLU A CA 1
ATOM 718 C C . GLU A 1 98 ? 1.553 0.277 -9.102 1.00 93.31 98 GLU A C 1
ATOM 720 O O . GLU A 1 98 ? 1.968 -0.505 -8.248 1.00 93.31 98 GLU A O 1
ATOM 725 N N . LEU A 1 99 ? 0.252 0.510 -9.289 1.00 94.19 99 LEU A N 1
ATOM 726 C CA . LEU A 1 99 ? -0.789 -0.212 -8.561 1.00 94.19 99 LEU A CA 1
ATOM 727 C C . LEU A 1 99 ? -0.798 -1.704 -8.931 1.00 94.19 99 LEU A C 1
ATOM 729 O O . LEU A 1 99 ? -0.883 -2.543 -8.041 1.00 94.19 99 LEU A O 1
ATOM 733 N N . MET A 1 100 ? -0.633 -2.055 -10.210 1.00 93.81 100 MET A N 1
ATOM 734 C CA . MET A 1 100 ? -0.597 -3.451 -10.682 1.00 93.81 100 MET A CA 1
ATOM 735 C C . MET A 1 100 ? 0.658 -4.240 -10.253 1.00 93.81 100 MET A C 1
ATOM 737 O O . MET A 1 100 ? 0.677 -5.463 -10.372 1.00 93.81 100 MET A O 1
ATOM 741 N N . LYS A 1 101 ? 1.692 -3.582 -9.705 1.00 92.19 101 LYS A N 1
ATOM 742 C CA . LYS A 1 101 ? 2.835 -4.254 -9.045 1.00 92.19 101 LYS A CA 1
ATOM 743 C C . LYS A 1 101 ? 2.508 -4.731 -7.622 1.00 92.19 101 LYS A C 1
ATOM 745 O O . LYS A 1 101 ? 3.310 -5.449 -7.023 1.00 92.19 101 LYS A O 1
ATOM 750 N N . LEU A 1 102 ? 1.367 -4.332 -7.055 1.00 91.62 102 LEU A N 1
ATOM 751 C CA . LEU A 1 102 ? 0.925 -4.769 -5.731 1.00 91.62 102 LEU A CA 1
ATOM 752 C C . LEU A 1 102 ? 0.290 -6.173 -5.807 1.00 91.62 102 LEU A C 1
ATOM 754 O O . LEU A 1 102 ? -0.485 -6.449 -6.726 1.00 91.62 102 LEU A O 1
ATOM 758 N N . PRO A 1 103 ? 0.566 -7.071 -4.841 1.00 90.31 103 PRO A N 1
ATOM 759 C CA . PRO A 1 103 ? 0.019 -8.426 -4.860 1.00 90.31 103 PRO A CA 1
ATOM 760 C C . PRO A 1 103 ? -1.516 -8.398 -4.831 1.00 90.31 103 PRO A C 1
ATOM 762 O O . PRO A 1 103 ? -2.118 -7.738 -3.991 1.00 90.31 103 PRO A O 1
ATOM 765 N N . GLY A 1 104 ? -2.151 -9.111 -5.765 1.00 89.06 104 GLY A N 1
ATOM 766 C CA . GLY A 1 104 ? -3.612 -9.201 -5.868 1.00 89.06 104 GLY A CA 1
ATOM 767 C C . GLY A 1 104 ? -4.309 -8.025 -6.574 1.00 89.06 104 GLY A C 1
ATOM 768 O O . GLY A 1 104 ? -5.516 -8.111 -6.827 1.00 89.06 104 GLY A O 1
ATOM 769 N N . VAL A 1 105 ? -3.597 -6.956 -6.952 1.0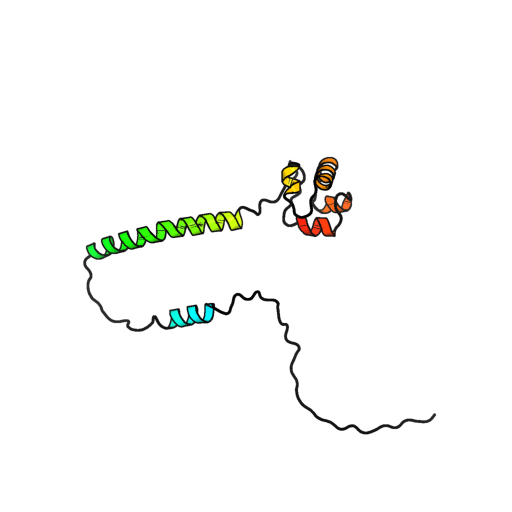0 92.44 105 VAL A N 1
ATOM 770 C CA . VAL A 1 105 ? -4.183 -5.835 -7.705 1.00 92.44 105 VAL A CA 1
ATOM 771 C C . VAL A 1 105 ? -4.208 -6.154 -9.199 1.00 92.44 105 VAL A C 1
ATOM 773 O O . VAL A 1 105 ? -3.181 -6.265 -9.858 1.00 92.44 105 VAL A O 1
ATOM 776 N N . THR A 1 106 ? -5.415 -6.295 -9.740 1.00 93.94 106 THR A N 1
ATOM 777 C CA . THR A 1 106 ? -5.673 -6.433 -11.177 1.00 93.94 106 THR A CA 1
ATOM 778 C C . THR A 1 106 ? -5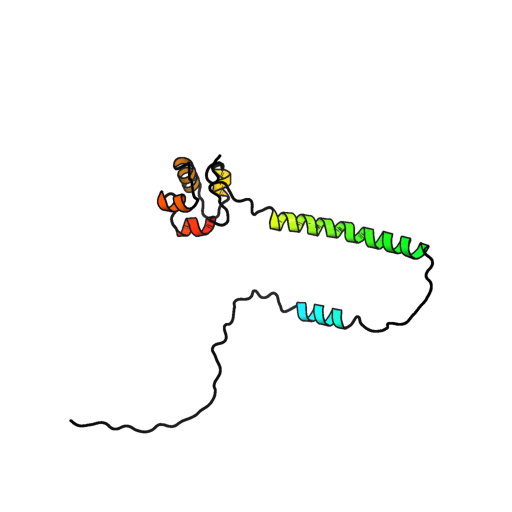.906 -5.070 -11.826 1.00 93.94 106 THR A C 1
ATOM 780 O O . THR A 1 106 ? -6.185 -4.089 -11.139 1.00 93.94 106 THR A O 1
ATOM 783 N N . ASP A 1 107 ? -5.877 -5.031 -13.157 1.00 94.75 107 ASP A N 1
ATOM 784 C CA . ASP A 1 107 ? -6.212 -3.870 -13.992 1.00 94.75 107 ASP A CA 1
ATOM 785 C C . ASP A 1 107 ? -7.488 -3.129 -13.513 1.00 94.75 107 ASP A C 1
ATOM 787 O O . ASP A 1 107 ? -7.435 -1.963 -13.118 1.00 94.75 107 ASP A O 1
ATOM 791 N N . ALA A 1 108 ? -8.601 -3.859 -13.368 1.00 94.50 108 ALA A N 1
ATOM 792 C CA . ALA A 1 108 ? -9.874 -3.325 -12.875 1.00 94.50 108 ALA A CA 1
ATOM 793 C C . ALA A 1 108 ? -9.880 -2.939 -11.375 1.00 94.50 108 ALA A C 1
ATOM 795 O O . ALA A 1 108 ? -10.723 -2.146 -10.944 1.00 94.50 108 ALA A O 1
ATOM 796 N N . ARG A 1 109 ? -8.964 -3.472 -10.547 1.00 93.44 109 ARG A N 1
ATOM 797 C CA . ARG A 1 109 ? -8.748 -2.961 -9.178 1.00 93.44 109 ARG A CA 1
ATOM 798 C C . ARG A 1 109 ? -7.962 -1.650 -9.213 1.00 93.44 109 ARG A C 1
ATOM 800 O O . ARG A 1 109 ? -8.335 -0.733 -8.490 1.00 93.44 109 ARG A O 1
ATOM 807 N N . ALA A 1 110 ? -6.939 -1.535 -10.061 1.00 95.62 110 ALA A N 1
ATOM 808 C CA . ALA A 1 110 ? -6.158 -0.312 -10.220 1.00 95.62 110 ALA A CA 1
ATOM 809 C C . ALA A 1 110 ? -7.025 0.860 -10.716 1.00 95.62 110 ALA A C 1
ATOM 811 O O . ALA A 1 110 ? -6.976 1.934 -10.119 1.00 95.62 110 ALA A O 1
ATOM 812 N N . ASP A 1 111 ? -7.906 0.636 -11.697 1.00 96.00 111 ASP A N 1
ATOM 813 C CA . ASP A 1 111 ? -8.852 1.663 -12.167 1.00 96.00 111 ASP A CA 1
ATOM 814 C C . ASP A 1 111 ? -9.820 2.115 -11.064 1.00 96.00 111 ASP A C 1
ATOM 816 O O . ASP A 1 111 ? -10.040 3.312 -10.880 1.00 96.00 111 ASP A O 1
ATOM 820 N N . ARG A 1 112 ? -10.348 1.179 -10.261 1.00 95.31 112 ARG A N 1
ATOM 821 C CA . ARG A 1 112 ? -11.193 1.505 -9.095 1.00 95.31 112 ARG A CA 1
ATOM 822 C C . ARG A 1 112 ? -10.428 2.291 -8.026 1.00 95.31 112 ARG A C 1
ATOM 824 O O . ARG A 1 112 ? -11.002 3.196 -7.425 1.00 95.31 112 ARG A O 1
ATOM 831 N N . ILE A 1 113 ? -9.142 1.995 -7.816 1.00 95.19 113 ILE A N 1
ATOM 832 C CA . ILE A 1 113 ? -8.275 2.773 -6.918 1.00 95.19 113 ILE A CA 1
ATOM 833 C C . ILE A 1 113 ? -8.056 4.186 -7.468 1.00 95.19 113 ILE A C 1
ATOM 835 O O . ILE A 1 113 ? -8.144 5.141 -6.699 1.00 95.19 113 ILE A O 1
ATOM 839 N N . MET A 1 114 ? -7.813 4.340 -8.772 1.00 94.88 114 MET A N 1
ATOM 840 C CA . MET A 1 114 ? -7.622 5.647 -9.409 1.00 94.88 114 MET A CA 1
ATOM 841 C C . MET A 1 114 ? -8.898 6.501 -9.392 1.00 94.88 114 MET A C 1
ATOM 843 O O . MET A 1 114 ? -8.824 7.684 -9.068 1.00 94.88 114 MET A O 1
ATOM 847 N N . ALA A 1 115 ? -10.061 5.907 -9.672 1.00 95.12 115 ALA A N 1
ATOM 848 C CA . ALA A 1 115 ? -11.345 6.607 -9.751 1.00 95.12 115 ALA A CA 1
ATOM 849 C C . ALA A 1 115 ? -11.868 7.142 -8.402 1.00 95.12 115 ALA A C 1
ATOM 851 O O . ALA A 1 115 ? -12.654 8.084 -8.393 1.00 95.12 115 ALA A O 1
ATOM 852 N N . ALA A 1 116 ? -11.444 6.564 -7.270 1.00 93.88 116 ALA A N 1
ATOM 853 C CA . ALA A 1 116 ? -11.884 6.961 -5.924 1.00 93.88 116 ALA A CA 1
ATOM 854 C C . ALA A 1 116 ? -10.845 7.793 -5.130 1.00 93.88 116 ALA A C 1
ATOM 856 O O . ALA A 1 116 ? -10.982 7.975 -3.913 1.00 93.88 116 ALA A O 1
ATOM 857 N N . ARG A 1 117 ? -9.820 8.318 -5.823 1.00 93.25 117 ARG A N 1
ATOM 858 C CA . ARG A 1 117 ? -8.880 9.332 -5.304 1.00 93.25 117 ARG A CA 1
ATOM 859 C C . ARG A 1 117 ? -9.596 10.669 -5.030 1.00 93.25 117 ARG A C 1
ATOM 861 O O . ARG A 1 117 ? -10.547 10.990 -5.739 1.00 93.25 117 ARG A O 1
ATOM 868 N N . PRO A 1 118 ? -9.106 11.500 -4.089 1.00 94.12 118 PRO A N 1
ATOM 869 C CA . PRO A 1 118 ? -7.987 11.259 -3.173 1.00 94.12 118 PRO A CA 1
ATOM 870 C C . PRO A 1 118 ? -8.394 10.431 -1.944 1.00 94.12 118 PRO A C 1
ATOM 872 O O . PRO A 1 118 ? -9.577 10.308 -1.631 1.00 94.12 118 PRO A O 1
ATOM 875 N N . TYR A 1 119 ? -7.396 9.910 -1.233 1.00 94.62 119 TYR A N 1
ATOM 876 C CA . TYR A 1 119 ? -7.509 9.228 0.057 1.00 94.62 119 TYR A CA 1
ATOM 877 C C . TYR A 1 119 ? -6.656 9.956 1.105 1.00 94.62 119 TYR A C 1
ATOM 879 O O . TYR A 1 119 ? -5.505 10.298 0.818 1.00 94.62 119 TYR A O 1
ATOM 887 N N . ASP A 1 120 ? -7.185 10.162 2.309 1.00 94.25 120 ASP A N 1
ATOM 888 C CA . ASP A 1 120 ? -6.448 10.714 3.451 1.00 94.25 120 ASP A CA 1
ATOM 889 C C . ASP A 1 120 ? -5.780 9.616 4.297 1.00 94.25 120 ASP A C 1
ATOM 891 O O . ASP A 1 120 ? -4.695 9.841 4.836 1.00 94.25 120 ASP A O 1
ATOM 895 N N . THR A 1 121 ? -6.348 8.403 4.354 1.00 94.62 121 THR A N 1
ATOM 896 C CA . THR A 1 121 ? -5.668 7.207 4.899 1.00 94.62 121 THR A CA 1
ATOM 897 C C . THR A 1 121 ? -5.733 6.004 3.956 1.00 94.62 121 THR A C 1
ATOM 899 O O . THR A 1 121 ? -6.525 5.956 3.016 1.00 94.62 121 THR A O 1
ATOM 902 N N . THR A 1 122 ? -4.891 4.994 4.195 1.00 93.56 122 THR 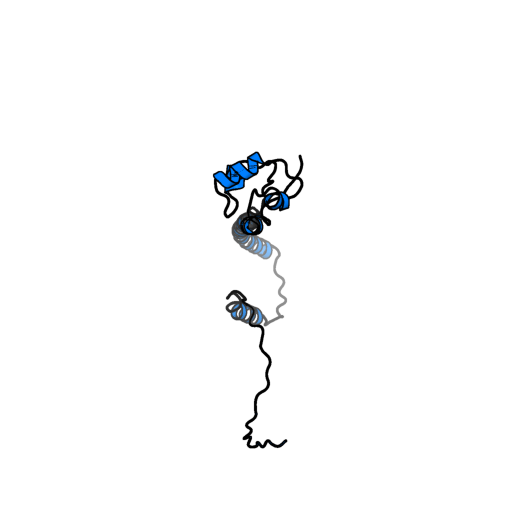A N 1
ATOM 903 C CA . THR A 1 122 ? -4.897 3.746 3.414 1.00 93.56 122 THR A CA 1
ATOM 904 C C . THR A 1 122 ? -6.143 2.896 3.682 1.00 93.56 122 THR A C 1
ATOM 906 O O . THR A 1 122 ? -6.635 2.239 2.765 1.00 93.56 122 THR A O 1
ATOM 909 N N . ASP A 1 123 ? -6.707 2.952 4.894 1.00 94.31 123 ASP A N 1
ATOM 910 C CA . ASP A 1 123 ? -7.897 2.181 5.290 1.00 94.31 123 ASP A CA 1
ATOM 911 C C . ASP A 1 123 ? -9.163 2.607 4.531 1.00 94.31 123 ASP A C 1
ATOM 913 O O . ASP A 1 123 ? -10.113 1.829 4.394 1.00 94.31 123 ASP A O 1
ATOM 917 N N . GLU A 1 124 ? -9.176 3.817 3.962 1.00 95.19 124 GLU A N 1
ATOM 918 C CA . GLU A 1 124 ? -10.252 4.268 3.080 1.00 95.19 124 GLU A CA 1
ATOM 919 C C . GLU A 1 124 ? -10.462 3.367 1.862 1.00 95.19 124 GLU A C 1
ATOM 921 O O . GLU A 1 124 ? -11.575 3.328 1.340 1.00 95.19 124 GLU A O 1
ATOM 926 N N . LEU A 1 125 ? -9.451 2.607 1.429 1.00 94.69 125 LEU A N 1
ATOM 927 C CA . LEU A 1 125 ? -9.621 1.594 0.386 1.00 94.69 125 LEU A CA 1
ATOM 928 C C . LEU A 1 125 ? -10.702 0.569 0.767 1.00 94.69 125 LEU A C 1
ATOM 930 O O . LEU A 1 125 ? -11.464 0.129 -0.094 1.00 94.69 125 LEU A O 1
ATOM 934 N N . VAL A 1 126 ? -10.824 0.232 2.054 1.00 95.38 126 VAL A N 1
ATOM 935 C CA . VAL A 1 126 ? -11.881 -0.648 2.570 1.00 95.38 126 VAL A CA 1
ATOM 936 C C . VAL A 1 126 ? -13.166 0.147 2.825 1.00 95.38 126 VAL A C 1
ATOM 938 O O . VAL A 1 126 ? -14.237 -0.270 2.383 1.00 95.38 126 VAL A O 1
ATOM 941 N N . SER A 1 127 ? -13.083 1.324 3.457 1.00 95.06 127 SER A N 1
ATOM 942 C CA . SER A 1 127 ? -14.264 2.143 3.800 1.00 95.06 127 SER A CA 1
ATOM 943 C C . SER A 1 127 ? -15.052 2.626 2.573 1.00 95.06 127 SER A C 1
ATOM 945 O O . SER A 1 127 ? -16.282 2.571 2.566 1.00 95.06 127 SER A O 1
ATOM 947 N N . LYS A 1 128 ? -14.359 3.027 1.498 1.00 94.00 128 LYS A N 1
ATOM 948 C CA . LYS A 1 128 ? -14.940 3.377 0.187 1.00 94.00 128 LYS A CA 1
ATOM 949 C C . LYS A 1 128 ? -15.276 2.145 -0.672 1.00 94.00 128 LYS A C 1
ATOM 951 O O . LYS A 1 128 ? -15.739 2.300 -1.798 1.00 94.00 128 LYS A O 1
ATOM 956 N N . LYS A 1 129 ? -15.065 0.923 -0.159 1.00 93.69 129 LYS A N 1
ATOM 957 C CA . LYS A 1 129 ? -15.328 -0.366 -0.838 1.00 93.69 129 LYS A CA 1
ATOM 958 C C . LYS A 1 129 ? -14.564 -0.520 -2.164 1.00 93.69 129 LYS A C 1
ATOM 960 O O . LYS A 1 129 ? -15.032 -1.157 -3.110 1.00 93.69 129 LYS A O 1
ATOM 965 N N . VAL A 1 130 ? -13.362 0.053 -2.221 1.00 93.88 130 VAL A N 1
ATOM 966 C CA . VAL A 1 130 ? -12.408 -0.060 -3.336 1.00 93.88 130 VAL A CA 1
ATOM 967 C C . VAL A 1 130 ? -11.672 -1.404 -3.277 1.00 93.88 130 VAL A C 1
ATOM 969 O O . VAL A 1 130 ? -11.419 -2.011 -4.314 1.00 93.88 130 VAL A O 1
ATOM 972 N N . LEU A 1 131 ? -11.425 -1.939 -2.084 1.00 93.31 131 LEU A N 1
ATOM 973 C CA . LEU A 1 131 ? -10.897 -3.284 -1.853 1.00 93.31 131 LEU A CA 1
ATOM 974 C C . LEU A 1 131 ? -11.702 -3.990 -0.758 1.00 93.31 131 LEU A C 1
ATOM 976 O O . LEU A 1 131 ? -12.306 -3.346 0.102 1.00 93.31 131 LEU A O 1
ATOM 980 N N . THR A 1 132 ? -11.701 -5.323 -0.767 1.00 94.44 132 THR A N 1
ATOM 981 C CA . THR A 1 132 ? -12.136 -6.095 0.411 1.00 94.44 132 THR A CA 1
ATOM 982 C C . THR A 1 132 ? -11.054 -6.055 1.497 1.00 94.44 132 THR A C 1
ATOM 984 O O . THR A 1 132 ? -9.887 -5.796 1.203 1.00 94.44 132 THR A O 1
ATOM 987 N N . LYS A 1 133 ? -11.397 -6.339 2.765 1.00 93.69 133 LYS A N 1
ATOM 988 C CA . LYS A 1 133 ? -10.394 -6.325 3.848 1.00 93.69 133 LYS A CA 1
ATOM 989 C C . LYS A 1 133 ? -9.232 -7.295 3.572 1.00 93.69 133 LYS A C 1
ATOM 991 O O . LYS A 1 133 ? -8.084 -6.922 3.756 1.00 93.69 133 LYS A O 1
ATOM 996 N N . GLY A 1 134 ? -9.516 -8.497 3.061 1.00 92.62 134 GLY A N 1
ATOM 997 C CA . GLY A 1 134 ? -8.475 -9.481 2.732 1.00 92.62 134 GLY A CA 1
ATOM 998 C C . GLY A 1 134 ? -7.540 -9.041 1.598 1.00 92.62 134 GLY A C 1
ATOM 999 O O . GLY A 1 134 ? -6.357 -9.357 1.631 1.00 92.62 134 GLY A O 1
ATOM 1000 N N . GLU A 1 135 ? -8.040 -8.271 0.626 1.00 92.25 135 GLU A N 1
ATOM 1001 C CA . GLU A 1 135 ? -7.206 -7.643 -0.413 1.00 92.25 135 GLU A CA 1
ATOM 1002 C C . GLU A 1 135 ? -6.344 -6.514 0.165 1.00 92.25 135 GLU A C 1
ATOM 1004 O O . GLU A 1 135 ? -5.166 -6.400 -0.165 1.00 92.25 135 GLU A O 1
ATOM 1009 N N . TYR A 1 136 ? -6.917 -5.697 1.053 1.00 95.00 136 TYR A N 1
ATOM 1010 C CA . TYR A 1 136 ? -6.192 -4.633 1.743 1.00 95.00 136 TYR A CA 1
ATOM 1011 C C . TYR A 1 136 ? 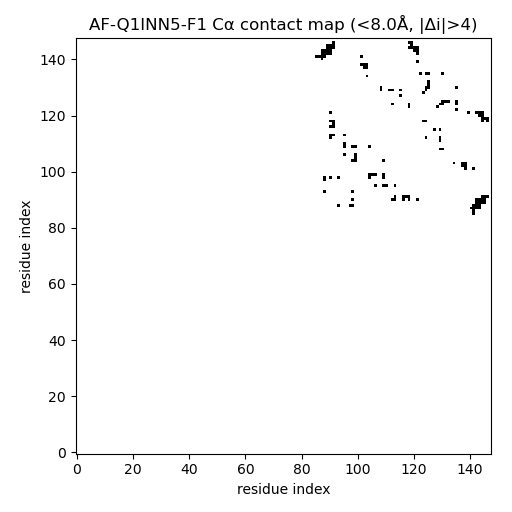-5.057 -5.185 2.615 1.00 95.00 136 TYR A C 1
ATOM 1013 O O . TYR A 1 136 ? -3.922 -4.728 2.500 1.00 95.00 136 TYR A O 1
ATOM 1021 N N . ASP A 1 137 ? -5.330 -6.223 3.411 1.00 94.06 137 ASP A N 1
ATOM 1022 C CA . ASP A 1 137 ? -4.355 -6.862 4.303 1.00 94.06 137 ASP A CA 1
ATOM 1023 C C . ASP A 1 137 ? -3.127 -7.413 3.537 1.00 94.06 137 ASP A C 1
ATOM 1025 O O . ASP A 1 137 ? -2.021 -7.440 4.079 1.00 94.06 137 ASP A O 1
ATOM 1029 N N . GLN A 1 138 ? -3.284 -7.799 2.261 1.00 91.56 138 GLN A N 1
ATOM 1030 C CA . GLN A 1 138 ? -2.179 -8.235 1.389 1.00 91.56 138 GLN A CA 1
ATOM 1031 C C . GLN A 1 138 ? -1.278 -7.086 0.909 1.00 91.56 138 GLN A C 1
ATOM 1033 O O . GLN A 1 138 ? -0.084 -7.303 0.676 1.00 91.56 138 GLN A O 1
ATOM 1038 N N . ILE A 1 139 ? -1.824 -5.875 0.746 1.00 93.44 139 ILE A N 1
ATOM 1039 C CA . ILE A 1 139 ? -1.099 -4.726 0.180 1.00 93.44 139 ILE A CA 1
ATOM 1040 C C . ILE A 1 139 ? -0.704 -3.665 1.210 1.00 93.44 139 ILE A C 1
ATOM 1042 O O . ILE A 1 139 ? 0.185 -2.875 0.910 1.00 93.44 139 ILE A O 1
ATOM 1046 N N . ALA A 1 140 ? -1.309 -3.643 2.405 1.00 92.00 140 ALA A N 1
ATOM 1047 C CA . ALA A 1 140 ? -1.151 -2.584 3.410 1.00 92.00 140 ALA A CA 1
ATOM 1048 C C . ALA A 1 140 ? 0.323 -2.245 3.711 1.00 92.00 140 ALA A C 1
ATOM 1050 O O . ALA A 1 140 ? 0.714 -1.082 3.694 1.00 92.00 140 ALA A O 1
A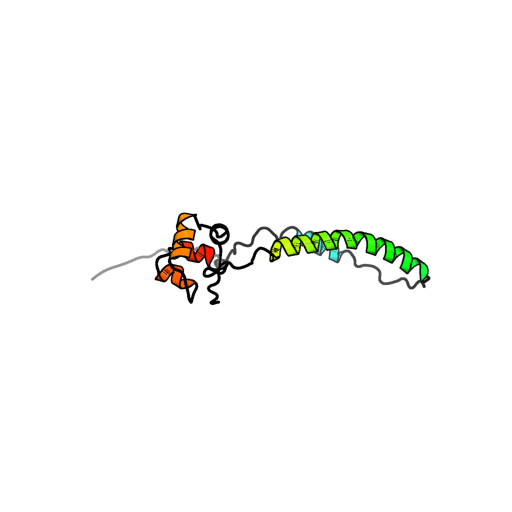TOM 1051 N N . ASN A 1 141 ? 1.174 -3.265 3.861 1.00 91.75 141 ASN A N 1
ATOM 1052 C CA . ASN A 1 141 ? 2.616 -3.117 4.116 1.00 91.75 141 ASN A CA 1
ATOM 1053 C C . ASN A 1 141 ? 3.437 -2.581 2.917 1.00 91.75 141 ASN A C 1
ATOM 1055 O O . ASN A 1 141 ? 4.653 -2.447 3.018 1.00 91.75 141 ASN A O 1
ATOM 1059 N N . ARG A 1 142 ? 2.802 -2.328 1.765 1.00 91.69 142 ARG A N 1
ATOM 1060 C CA . ARG A 1 142 ? 3.422 -1.891 0.499 1.00 91.69 142 ARG A CA 1
ATOM 1061 C C . ARG A 1 142 ? 2.821 -0.592 -0.047 1.00 91.69 142 ARG A C 1
ATOM 1063 O O . ARG A 1 142 ? 3.184 -0.187 -1.151 1.00 91.69 142 ARG A O 1
ATOM 1070 N N . ILE A 1 143 ? 1.912 0.055 0.683 1.00 93.81 143 ILE A N 1
ATOM 1071 C CA . ILE A 1 143 ? 1.215 1.268 0.238 1.00 93.81 143 ILE A CA 1
ATOM 1072 C C . ILE A 1 143 ? 1.333 2.410 1.247 1.00 93.81 143 ILE A C 1
ATOM 1074 O O . ILE A 1 143 ? 1.589 2.200 2.427 1.00 93.81 143 ILE A O 1
ATOM 1078 N N . THR A 1 144 ? 1.131 3.638 0.775 1.00 94.56 144 THR A N 1
ATOM 1079 C CA . THR A 1 144 ? 0.952 4.831 1.616 1.00 94.56 144 THR A CA 1
ATOM 1080 C C . THR A 1 144 ? -0.155 5.714 1.048 1.00 94.56 144 THR A C 1
ATOM 1082 O O . THR A 1 144 ? -0.416 5.679 -0.152 1.00 94.56 144 THR A O 1
ATOM 1085 N N . ALA A 1 145 ? -0.795 6.518 1.896 1.00 93.62 145 ALA A N 1
ATOM 1086 C CA . ALA A 1 145 ? -1.724 7.572 1.492 1.00 93.62 145 ALA A CA 1
ATOM 1087 C C . ALA A 1 145 ? -1.092 8.933 1.814 1.00 93.62 145 ALA A C 1
ATOM 1089 O O . ALA A 1 145 ? -1.408 9.566 2.817 1.00 93.62 145 ALA A O 1
ATOM 1090 N N . LYS A 1 146 ? -0.124 9.365 0.998 1.00 90.62 146 LYS A N 1
ATOM 1091 C CA . LYS A 1 146 ? 0.493 10.685 1.161 1.00 90.62 146 LYS A CA 1
ATOM 1092 C C . LYS A 1 146 ? -0.321 11.727 0.393 1.00 90.62 146 LYS A C 1
ATOM 1094 O O . LYS A 1 146 ? -0.546 11.576 -0.812 1.00 90.62 146 LYS A O 1
ATOM 1099 N N . LYS A 1 147 ? -0.731 12.789 1.090 1.00 81.69 147 LYS A N 1
ATOM 1100 C CA . LYS A 1 147 ? -1.287 14.011 0.493 1.00 81.69 147 LYS A CA 1
ATOM 1101 C C . LYS A 1 147 ? -0.155 14.840 -0.133 1.00 81.69 147 LYS A C 1
ATOM 1103 O O . LYS A 1 147 ? 0.971 14.830 0.373 1.00 81.69 147 LYS A O 1
ATOM 1108 N N . MET A 1 148 ? -0.454 15.480 -1.257 1.00 68.94 148 MET A N 1
ATOM 1109 C CA . MET A 1 148 ? 0.466 16.265 -2.091 1.00 68.94 148 MET A CA 1
ATOM 1110 C C . MET A 1 148 ? 0.062 17.735 -2.087 1.00 68.94 148 MET A C 1
ATOM 1112 O O . MET A 1 148 ? -1.160 17.974 -1.966 1.00 68.94 148 MET A O 1
#

Sequence (148 aa):
MPQAPAPGVKIANALRAQPQLTSHYPACIKEDMRIVLALLLILPFVACNQPQSPDQIREKTANATAAVKADTKAVADGLKEGLGKNTSVNINSATKDELMKLPGVTDARADRIMAARPYDTTDELVSKKVLTKGEYDQIANRITAKKM

Foldseek 3Di:
DDDDDDDDDDDDDDDDDDDDDPDPDPPDPDCCVVVVVVVVVPDDDPDDDDDDDPPVVVVVVVVVVVVVVVVVVVVVVVVCVVPVPQQAAALQPDDLVSQVVQPPQDSVLSVLSHVPDDDPFLCVCCVVVSDPPVSSVRRVSRHGRDDD